Protein AF-A0A959Y2H8-F1 (afdb_monomer)

Radius of gyration: 14.92 Å; Cα contacts (8 Å, |Δi|>4): 40; chains: 1; bounding box: 37×28×37 Å

Structure (mmCIF, N/CA/C/O backbone):
data_AF-A0A959Y2H8-F1
#
_entry.id   AF-A0A959Y2H8-F1
#
loop_
_atom_site.group_PDB
_atom_site.id
_atom_site.type_symbol
_atom_site.label_atom_id
_atom_site.label_alt_id
_atom_site.label_comp_id
_atom_site.label_asym_id
_atom_site.label_entity_id
_atom_site.label_seq_id
_atom_site.pdbx_PDB_ins_code
_atom_site.Cartn_x
_atom_site.Cartn_y
_atom_site.Cartn_z
_atom_site.occupancy
_atom_site.B_iso_or_equiv
_atom_site.auth_seq_id
_atom_site.auth_comp_id
_atom_site.auth_asym_id
_atom_site.auth_atom_id
_atom_site.pdbx_PDB_model_num
ATOM 1 N N . ASP A 1 1 ? 10.444 -12.779 -9.329 1.00 75.06 1 ASP A N 1
ATOM 2 C CA . ASP A 1 1 ? 10.396 -12.741 -10.810 1.00 75.06 1 ASP A CA 1
ATOM 3 C C . ASP A 1 1 ? 11.781 -12.579 -11.466 1.00 75.06 1 ASP A C 1
ATOM 5 O O . ASP A 1 1 ? 11.841 -12.343 -12.665 1.00 75.06 1 ASP A O 1
ATOM 9 N N . GLY A 1 2 ? 12.899 -12.688 -10.729 1.00 90.00 2 GLY A N 1
ATOM 10 C CA . GLY A 1 2 ? 14.228 -12.439 -11.303 1.00 90.00 2 GLY A CA 1
ATOM 11 C C . GLY A 1 2 ? 14.480 -10.975 -11.693 1.00 90.00 2 GLY A C 1
ATOM 12 O O . GLY A 1 2 ? 15.377 -10.724 -12.488 1.00 90.00 2 GLY A O 1
ATOM 13 N N . GLY A 1 3 ? 13.690 -10.027 -11.169 1.00 88.44 3 GLY A N 1
ATOM 14 C CA . GLY A 1 3 ? 13.755 -8.611 -11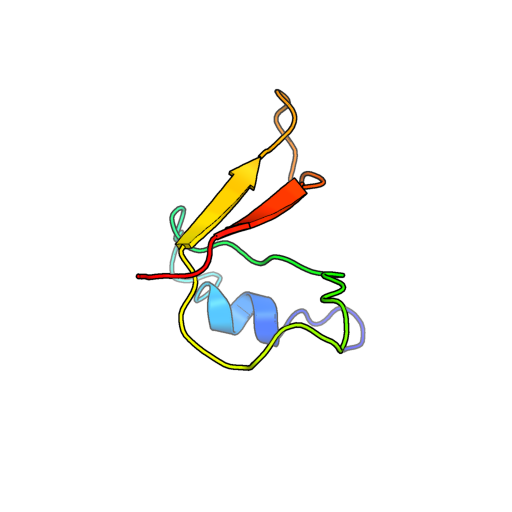.539 1.00 88.44 3 GLY A CA 1
ATOM 15 C C . GLY A 1 3 ? 12.979 -8.266 -12.813 1.00 88.44 3 GLY A C 1
ATOM 16 O O . GLY A 1 3 ? 13.150 -7.175 -13.344 1.00 88.44 3 GLY A O 1
ATOM 17 N N . ALA A 1 4 ? 12.147 -9.178 -13.325 1.00 92.88 4 ALA A N 1
ATOM 18 C CA . ALA A 1 4 ? 11.408 -8.966 -14.569 1.00 92.88 4 ALA A CA 1
ATOM 19 C C . ALA A 1 4 ? 10.273 -7.928 -14.462 1.00 92.88 4 ALA A C 1
ATOM 21 O O . ALA A 1 4 ? 9.857 -7.390 -15.486 1.00 92.88 4 ALA A O 1
ATOM 22 N N . LEU A 1 5 ? 9.744 -7.680 -13.256 1.00 91.81 5 LEU A N 1
ATOM 23 C CA . LEU A 1 5 ? 8.669 -6.726 -12.957 1.00 91.81 5 LEU A CA 1
ATOM 24 C C . LEU A 1 5 ? 7.424 -6.908 -13.839 1.00 91.81 5 LEU A C 1
ATOM 26 O O . LEU A 1 5 ? 6.714 -5.956 -14.146 1.00 91.81 5 LEU A O 1
ATOM 30 N N . ALA A 1 6 ? 7.138 -8.146 -14.257 1.00 93.62 6 ALA A N 1
ATOM 31 C CA . ALA A 1 6 ? 6.096 -8.432 -15.244 1.00 93.62 6 ALA A CA 1
ATOM 32 C C . ALA A 1 6 ? 4.698 -7.983 -14.783 1.00 93.62 6 ALA A C 1
ATOM 34 O O . ALA A 1 6 ? 3.925 -7.464 -15.586 1.00 93.62 6 ALA A O 1
ATOM 35 N N . ALA A 1 7 ? 4.388 -8.149 -13.491 1.00 93.25 7 ALA A N 1
ATOM 36 C CA . ALA A 1 7 ? 3.123 -7.701 -12.913 1.00 93.25 7 ALA A CA 1
ATOM 37 C C . ALA A 1 7 ? 3.025 -6.169 -12.886 1.00 93.25 7 ALA A C 1
ATOM 39 O O . ALA A 1 7 ? 2.010 -5.625 -13.312 1.00 93.25 7 ALA A O 1
ATOM 40 N N . HIS A 1 8 ? 4.088 -5.478 -12.461 1.00 92.19 8 HIS A N 1
ATOM 41 C CA . HIS A 1 8 ? 4.166 -4.016 -12.492 1.00 92.19 8 HIS A CA 1
ATOM 42 C C . HIS A 1 8 ? 4.004 -3.502 -13.931 1.00 92.19 8 HIS A C 1
ATOM 44 O O . HIS A 1 8 ? 3.126 -2.684 -14.194 1.00 92.19 8 HIS A O 1
ATOM 50 N N . HIS A 1 9 ? 4.753 -4.042 -14.898 1.00 92.06 9 HIS A N 1
ATOM 51 C CA . HIS A 1 9 ? 4.635 -3.632 -16.300 1.00 92.06 9 HIS A CA 1
ATOM 52 C C . HIS A 1 9 ? 3.223 -3.831 -16.859 1.00 92.06 9 HIS A C 1
ATOM 54 O O . HIS A 1 9 ? 2.693 -2.922 -17.492 1.00 92.06 9 HIS A O 1
ATOM 60 N N . ALA A 1 10 ? 2.585 -4.973 -16.586 1.00 92.75 10 ALA A N 1
ATOM 61 C CA . ALA A 1 10 ? 1.213 -5.223 -17.018 1.00 92.75 10 ALA A CA 1
ATOM 62 C C . ALA A 1 10 ? 0.195 -4.301 -16.320 1.00 92.75 10 ALA A C 1
ATOM 64 O O . ALA A 1 10 ? -0.747 -3.834 -16.959 1.00 92.75 10 ALA A O 1
ATOM 65 N N . PHE A 1 11 ? 0.381 -4.009 -15.028 1.00 92.81 11 PHE A N 1
ATOM 66 C CA . PHE A 1 11 ? -0.523 -3.159 -14.248 1.00 92.81 11 PHE A CA 1
ATOM 67 C C . PHE A 1 11 ? -0.542 -1.705 -14.739 1.00 92.81 11 PHE A C 1
ATOM 69 O O . PHE A 1 11 ? -1.616 -1.104 -14.818 1.00 92.81 11 PHE A O 1
ATOM 76 N N . TRP A 1 12 ? 0.615 -1.148 -15.107 1.00 91.88 12 TRP A N 1
ATOM 77 C CA . TRP A 1 12 ? 0.719 0.214 -15.652 1.00 91.88 12 TRP A CA 1
ATOM 78 C C . TRP A 1 12 ? 0.712 0.286 -17.184 1.00 91.88 12 TRP A C 1
ATOM 80 O O . TRP A 1 12 ? 0.770 1.388 -17.721 1.00 91.88 12 TRP A O 1
ATOM 90 N N . ASP A 1 13 ? 0.626 -0.849 -17.888 1.00 92.19 13 ASP A N 1
ATOM 91 C CA . ASP A 1 13 ? 0.814 -0.922 -19.347 1.00 92.19 13 ASP A CA 1
ATOM 92 C C . ASP A 1 13 ? 2.132 -0.248 -19.791 1.00 92.19 13 ASP A C 1
ATOM 94 O O . ASP A 1 13 ? 2.205 0.520 -20.751 1.00 92.19 13 ASP A O 1
ATOM 98 N N . HIS A 1 14 ? 3.207 -0.506 -19.043 1.00 89.62 14 HIS A N 1
ATOM 99 C CA . HIS A 1 14 ? 4.538 0.002 -19.361 1.00 89.62 14 HIS A CA 1
ATOM 100 C C . HIS A 1 14 ? 5.145 -0.795 -20.532 1.00 89.62 14 HIS A C 1
ATOM 102 O O . HIS A 1 14 ? 5.102 -2.028 -20.502 1.00 89.62 14 HIS A O 1
ATOM 108 N N . PRO A 1 15 ? 5.767 -0.143 -21.537 1.00 91.75 15 PRO A N 1
ATOM 109 C CA . PRO A 1 15 ? 6.069 1.292 -21.637 1.00 91.75 15 PRO A CA 1
ATOM 110 C C . PRO A 1 15 ? 5.042 2.117 -22.434 1.00 91.75 15 PRO A C 1
ATOM 112 O O . PRO A 1 15 ? 5.317 3.270 -22.760 1.00 91.75 15 PRO A O 1
ATOM 115 N N . ASN A 1 16 ? 3.895 1.540 -22.793 1.00 92.56 16 ASN A N 1
ATOM 116 C CA . ASN A 1 16 ? 2.943 2.145 -23.727 1.00 92.56 16 ASN A CA 1
ATOM 117 C C . ASN A 1 16 ? 2.182 3.330 -23.115 1.00 92.56 16 ASN A C 1
ATOM 119 O O . ASN A 1 16 ? 1.914 4.310 -23.811 1.00 92.56 16 ASN A O 1
ATOM 123 N N . THR A 1 17 ? 1.856 3.251 -21.822 1.00 88.50 17 THR A N 1
ATOM 124 C CA . THR A 1 17 ? 1.059 4.256 -21.111 1.00 88.50 17 THR A CA 1
ATOM 125 C C . THR A 1 17 ? 1.819 4.817 -19.905 1.00 88.50 17 THR A C 1
ATOM 127 O O . THR A 1 17 ? 2.499 4.096 -19.179 1.00 88.50 17 THR A O 1
ATOM 130 N N . VAL A 1 18 ? 1.680 6.127 -19.662 1.00 76.94 18 VAL A N 1
ATOM 131 C CA . VAL A 1 18 ? 2.106 6.776 -18.410 1.00 76.94 18 VAL A CA 1
ATOM 132 C C . VAL A 1 18 ? 0.857 7.087 -17.587 1.00 76.94 18 VAL A C 1
ATOM 134 O O . VAL A 1 18 ? 0.277 8.169 -17.690 1.00 76.94 18 VAL A O 1
ATOM 137 N N . ASP A 1 19 ? 0.400 6.108 -16.805 1.00 81.00 19 ASP A N 1
ATOM 138 C CA . ASP A 1 19 ? -0.739 6.272 -15.898 1.00 81.00 19 ASP A CA 1
ATOM 139 C C . ASP A 1 19 ? -0.257 6.771 -14.527 1.00 81.00 19 ASP A C 1
ATOM 141 O O . ASP A 1 19 ? 0.342 6.028 -13.753 1.00 81.00 19 ASP A O 1
ATOM 145 N N . LEU A 1 20 ? -0.539 8.044 -14.232 1.00 82.69 20 LEU A N 1
ATOM 146 C CA . LEU A 1 20 ? -0.189 8.698 -12.964 1.00 82.69 20 LEU A CA 1
ATOM 147 C C . LEU A 1 20 ? -1.266 8.553 -11.874 1.00 82.69 20 LEU A C 1
ATOM 149 O O . LEU A 1 20 ? -1.128 9.128 -10.797 1.00 82.69 20 LEU A O 1
ATOM 153 N N . LYS A 1 21 ? -2.370 7.851 -12.153 1.00 89.12 21 LYS A N 1
ATOM 154 C CA . 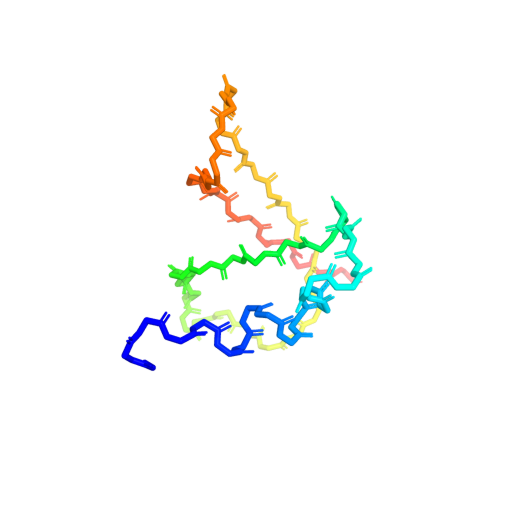LYS A 1 21 ? -3.494 7.673 -11.220 1.00 89.12 21 LYS A CA 1
ATOM 155 C C . LYS A 1 21 ? -3.492 6.301 -10.555 1.00 89.12 21 LYS A C 1
ATOM 157 O O . LYS A 1 21 ? -4.084 6.149 -9.491 1.00 89.12 21 LYS 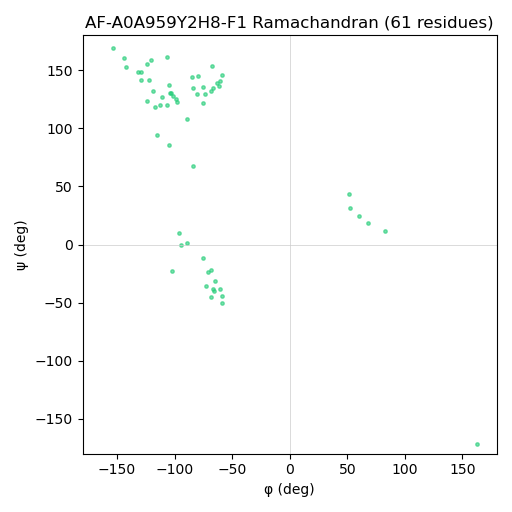A O 1
ATOM 162 N N . ARG A 1 22 ? -2.854 5.306 -11.173 1.00 90.75 22 ARG A N 1
ATOM 163 C CA . ARG A 1 22 ? -2.688 3.966 -10.600 1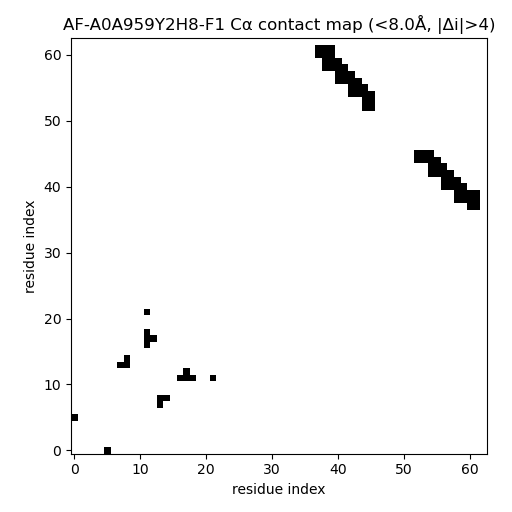.00 90.75 22 ARG A CA 1
ATOM 164 C C . ARG A 1 22 ? -1.534 3.938 -9.609 1.00 90.75 22 ARG A C 1
ATOM 166 O O . ARG A 1 22 ? -0.415 4.321 -9.943 1.00 90.75 22 ARG A O 1
ATOM 173 N N . THR A 1 23 ? -1.795 3.410 -8.422 1.00 92.31 23 THR A N 1
ATOM 174 C CA . THR A 1 23 ? -0.796 3.197 -7.374 1.00 92.31 23 THR A CA 1
ATOM 175 C C . THR A 1 23 ? -0.786 1.730 -6.953 1.00 92.31 23 THR A C 1
ATOM 177 O O . THR A 1 23 ? -1.777 1.019 -7.119 1.00 92.31 23 THR A O 1
ATOM 180 N N . VAL A 1 24 ? 0.343 1.272 -6.411 1.00 94.19 24 VAL A N 1
ATOM 181 C CA . VAL A 1 24 ? 0.463 -0.035 -5.756 1.00 94.19 24 VAL A CA 1
ATOM 182 C C . VAL A 1 24 ? 0.849 0.209 -4.302 1.00 94.19 24 VAL A C 1
ATOM 184 O O . VAL A 1 24 ? 1.758 0.985 -4.014 1.00 94.19 24 VAL A O 1
ATOM 187 N N . THR A 1 25 ? 0.148 -0.449 -3.381 1.00 95.00 25 THR A N 1
ATOM 188 C CA . THR A 1 25 ? 0.529 -0.530 -1.968 1.00 95.00 25 THR A CA 1
ATOM 189 C C . THR A 1 25 ? 1.041 -1.937 -1.699 1.00 95.00 25 THR A C 1
ATOM 191 O O . THR A 1 25 ? 0.312 -2.910 -1.875 1.00 95.00 25 THR A O 1
ATOM 194 N N . GLU A 1 26 ? 2.293 -2.046 -1.272 1.00 95.19 26 GLU A N 1
ATOM 195 C CA . GLU A 1 26 ? 2.930 -3.316 -0.922 1.00 95.19 26 GLU A CA 1
ATOM 196 C C . GLU A 1 26 ? 3.083 -3.425 0.600 1.00 95.19 26 GLU A C 1
ATOM 198 O O . GLU A 1 26 ? 3.035 -2.423 1.314 1.00 95.19 26 GLU A O 1
ATOM 203 N N . LEU A 1 27 ? 3.278 -4.651 1.099 1.00 95.75 27 LEU A N 1
ATOM 204 C CA . LEU A 1 27 ? 3.575 -4.925 2.515 1.00 95.75 27 LEU A CA 1
ATOM 205 C C . LEU A 1 27 ? 2.494 -4.454 3.507 1.00 95.75 27 LEU A C 1
ATOM 207 O O . LEU A 1 27 ? 2.779 -4.238 4.685 1.00 95.75 27 LEU A O 1
ATOM 211 N N . ILE A 1 28 ? 1.245 -4.323 3.058 1.00 95.19 28 ILE A N 1
ATOM 212 C CA . ILE A 1 28 ? 0.119 -4.067 3.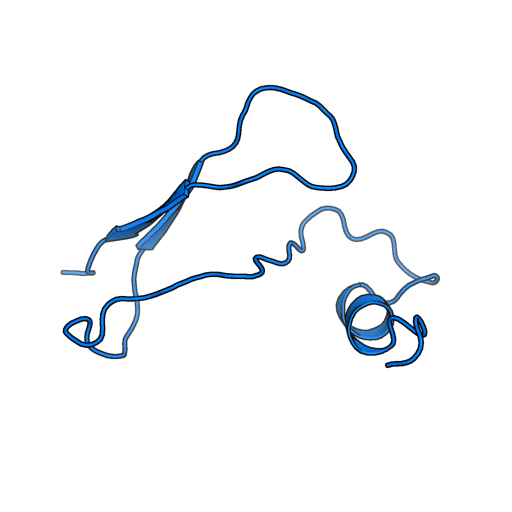954 1.00 95.19 28 ILE A CA 1
ATOM 213 C C . ILE A 1 28 ? -0.131 -5.281 4.861 1.00 95.19 28 ILE A C 1
ATOM 215 O O . ILE A 1 28 ? -0.176 -6.423 4.403 1.00 95.19 28 ILE A O 1
ATOM 219 N N . GLN A 1 29 ? -0.334 -5.025 6.152 1.00 94.50 29 GLN A N 1
ATOM 220 C CA . GLN A 1 29 ? -0.803 -6.013 7.118 1.00 94.50 29 GLN A CA 1
ATOM 221 C C . GLN A 1 29 ? -2.160 -5.565 7.659 1.00 94.50 29 GLN A C 1
ATOM 223 O O . GLN A 1 29 ? -2.260 -4.524 8.305 1.00 94.50 29 GLN A O 1
ATOM 228 N N . VAL A 1 30 ? -3.189 -6.378 7.434 1.00 94.56 30 VAL A N 1
ATOM 229 C CA . VAL A 1 30 ? -4.528 -6.167 7.996 1.00 94.56 30 VAL A CA 1
ATOM 230 C C . VAL A 1 30 ? -4.722 -7.133 9.176 1.00 94.56 30 VAL A C 1
ATOM 232 O O . VAL A 1 30 ? -4.405 -8.319 9.033 1.00 94.56 30 VAL A O 1
ATOM 235 N N . PRO A 1 31 ? -5.176 -6.663 10.355 1.00 95.62 31 PRO A N 1
ATOM 236 C CA . PRO A 1 31 ? -5.496 -7.542 11.480 1.00 95.62 31 PRO A CA 1
ATOM 237 C C . PRO A 1 31 ? -6.571 -8.575 11.110 1.00 95.62 31 PRO A C 1
ATOM 239 O O . PRO A 1 31 ? -7.469 -8.287 10.325 1.00 95.62 31 PRO A O 1
ATOM 242 N N . ARG A 1 32 ? -6.492 -9.785 11.678 1.00 96.56 32 ARG A N 1
ATOM 243 C CA . ARG A 1 32 ? -7.386 -10.907 11.315 1.00 96.56 32 ARG A CA 1
ATOM 244 C C . ARG A 1 32 ? -8.835 -10.699 11.747 1.00 96.56 32 ARG A C 1
ATOM 246 O O . ARG A 1 32 ? -9.724 -11.365 11.237 1.00 96.56 32 ARG A O 1
ATOM 253 N N . GLU A 1 33 ? -9.052 -9.838 12.728 1.00 96.19 33 GLU A N 1
ATOM 254 C CA . GLU A 1 33 ? -10.360 -9.461 13.253 1.00 96.19 33 GLU A CA 1
ATOM 255 C C . GLU A 1 33 ? -11.135 -8.508 12.330 1.00 96.19 33 GLU A C 1
ATOM 257 O O . GLU A 1 33 ? -12.326 -8.290 12.551 1.00 96.19 33 GLU A O 1
ATOM 262 N N . VAL A 1 34 ? -10.484 -7.942 11.307 1.00 95.62 34 VAL A N 1
ATOM 263 C CA . VAL A 1 34 ? -11.154 -7.141 10.278 1.00 95.62 34 VAL A CA 1
ATOM 264 C C . VAL A 1 34 ? -11.941 -8.080 9.363 1.00 95.62 34 VAL A C 1
ATOM 266 O O . VAL A 1 34 ? -11.408 -9.077 8.883 1.00 95.62 34 VAL A O 1
ATOM 269 N N . VAL A 1 35 ? -13.218 -7.769 9.147 1.00 95.81 35 VAL A N 1
ATOM 270 C CA . VAL A 1 35 ? -14.125 -8.565 8.309 1.00 95.81 35 VAL A CA 1
ATOM 271 C C . VAL A 1 35 ? -13.960 -8.157 6.846 1.00 95.81 35 VAL A C 1
ATOM 273 O O . VAL A 1 35 ? -13.775 -6.981 6.550 1.00 95.81 35 VAL A O 1
ATOM 276 N N . ASP A 1 36 ? -14.059 -9.111 5.924 1.00 96.25 36 ASP A N 1
ATOM 277 C CA . ASP A 1 36 ? -14.066 -8.810 4.492 1.00 96.25 36 ASP A CA 1
ATOM 278 C C . ASP A 1 36 ? -15.271 -7.927 4.120 1.00 96.25 36 ASP A C 1
ATOM 280 O O . ASP A 1 36 ? -16.402 -8.179 4.542 1.00 96.25 36 ASP A O 1
ATOM 284 N N . GLY A 1 37 ? -15.041 -6.906 3.297 1.00 95.44 37 GLY A N 1
ATOM 285 C CA . GLY A 1 37 ? -16.085 -5.991 2.848 1.00 95.44 37 GLY A CA 1
ATOM 286 C C . GLY A 1 37 ? -15.527 -4.691 2.283 1.00 95.44 37 GLY A C 1
ATOM 287 O O . GLY A 1 37 ? -14.316 -4.538 2.109 1.00 95.44 37 GLY A O 1
ATOM 288 N N . ASP A 1 38 ? -16.429 -3.753 2.012 1.00 96.94 38 ASP A N 1
ATOM 289 C CA . ASP A 1 38 ? -16.068 -2.427 1.530 1.00 96.94 38 ASP A CA 1
ATOM 290 C C . ASP A 1 38 ? -15.718 -1.498 2.700 1.00 96.94 38 ASP A C 1
ATOM 292 O O . ASP A 1 38 ? -16.433 -1.410 3.701 1.00 96.94 38 ASP A O 1
ATOM 296 N N . TYR A 1 39 ? -14.617 -0.768 2.538 1.00 97.38 39 TYR A N 1
ATOM 297 C CA . TYR A 1 39 ? -14.118 0.223 3.485 1.00 97.38 39 TYR A CA 1
ATOM 298 C C . TYR A 1 39 ? -13.784 1.510 2.739 1.00 97.38 39 TYR A C 1
ATOM 300 O O . TYR A 1 39 ? -13.316 1.480 1.599 1.00 97.38 39 TYR A O 1
ATOM 308 N N . LEU A 1 40 ? -13.947 2.653 3.403 1.00 97.81 40 LEU A N 1
ATOM 309 C CA . LEU A 1 40 ? -13.307 3.876 2.936 1.00 97.81 40 LEU A CA 1
ATOM 310 C C . LEU A 1 40 ? -11.816 3.802 3.294 1.00 97.81 40 LEU A C 1
ATOM 312 O O . LEU A 1 40 ? -11.460 3.669 4.466 1.00 97.81 40 LEU A O 1
ATOM 316 N N . LEU A 1 41 ? -10.959 3.898 2.278 1.00 96.06 41 LEU A N 1
ATOM 317 C CA . LEU A 1 41 ? -9.506 3.910 2.420 1.00 96.06 41 LEU A CA 1
ATOM 318 C C . LEU A 1 41 ? -8.977 5.348 2.397 1.00 96.06 41 LEU A C 1
ATOM 320 O O . LEU A 1 41 ? -9.132 6.059 1.404 1.00 96.06 41 LEU A O 1
ATOM 324 N N . GLU A 1 42 ? -8.278 5.740 3.458 1.00 97.38 42 GLU A N 1
ATOM 325 C CA . GLU A 1 42 ? -7.422 6.927 3.481 1.00 97.38 42 GLU A CA 1
ATOM 326 C C . GLU A 1 42 ? -5.950 6.502 3.392 1.00 97.38 42 GLU A C 1
ATOM 328 O O . GLU A 1 42 ? -5.492 5.640 4.146 1.00 97.38 42 GLU A O 1
ATOM 333 N N . LEU A 1 43 ? -5.193 7.122 2.482 1.00 95.94 43 LEU A N 1
ATOM 334 C CA . LEU A 1 43 ? -3.751 6.923 2.350 1.00 95.94 43 LEU A CA 1
ATOM 335 C C . LEU A 1 43 ? -3.009 8.200 2.738 1.00 95.94 43 LEU A C 1
ATOM 337 O O . LEU A 1 43 ? -3.175 9.244 2.109 1.00 95.94 43 LEU A O 1
ATOM 341 N N . GLN A 1 44 ? -2.157 8.096 3.753 1.00 96.62 44 GLN A N 1
ATOM 342 C CA . GLN A 1 44 ? -1.296 9.190 4.197 1.00 96.62 44 GLN A CA 1
ATOM 343 C C . GLN A 1 44 ? 0.142 8.947 3.741 1.00 96.62 44 GLN A C 1
ATOM 345 O O . GLN A 1 44 ? 0.650 7.830 3.873 1.00 96.62 44 GLN A O 1
ATOM 350 N N . PHE A 1 45 ? 0.804 10.000 3.257 1.00 95.31 45 PHE A N 1
ATOM 351 C CA . PHE A 1 45 ? 2.169 9.953 2.732 1.00 95.31 45 PHE A CA 1
ATOM 352 C C . PHE A 1 45 ? 3.047 11.043 3.362 1.00 95.31 45 PHE A C 1
ATOM 354 O O . PHE A 1 45 ? 2.549 12.128 3.681 1.00 95.31 45 PHE A O 1
ATOM 361 N N . PRO A 1 46 ? 4.355 10.798 3.528 1.00 96.00 46 PRO A N 1
ATOM 362 C CA . PRO A 1 46 ? 5.306 11.834 3.906 1.00 96.00 46 PRO A CA 1
ATOM 363 C C . PRO A 1 46 ? 5.477 12.878 2.791 1.00 96.00 46 PRO A C 1
ATOM 365 O O . PRO A 1 46 ? 5.311 12.592 1.607 1.00 96.00 46 PRO A O 1
ATOM 368 N N . HIS A 1 47 ? 5.850 14.102 3.170 1.00 94.94 47 HIS A N 1
ATOM 369 C CA . HIS A 1 47 ? 6.018 15.220 2.239 1.00 94.94 47 HIS A CA 1
ATOM 370 C C . HIS A 1 47 ? 7.408 15.216 1.575 1.00 94.94 47 HIS A C 1
ATOM 372 O O . HIS A 1 47 ? 8.241 16.082 1.843 1.00 94.94 47 HIS A O 1
ATOM 378 N N . PHE A 1 48 ? 7.676 14.221 0.729 1.00 94.06 48 PHE A N 1
ATOM 379 C CA . PHE A 1 48 ? 8.860 14.182 -0.132 1.00 94.06 48 PHE A CA 1
ATOM 380 C C . PHE A 1 48 ? 8.540 13.552 -1.490 1.00 94.06 48 PHE A C 1
ATOM 382 O O . PHE A 1 48 ? 7.555 12.832 -1.636 1.00 94.06 48 PHE A O 1
ATOM 389 N N . MET A 1 49 ? 9.393 13.812 -2.483 1.00 92.44 49 MET A N 1
ATOM 390 C CA . MET A 1 49 ? 9.315 13.164 -3.793 1.00 92.44 49 MET A CA 1
ATOM 391 C C . MET A 1 49 ? 10.307 12.009 -3.858 1.00 92.44 49 MET A C 1
ATOM 393 O O . MET A 1 49 ? 11.495 12.204 -3.611 1.00 92.44 49 MET A O 1
ATOM 397 N N . ASN A 1 50 ? 9.812 10.823 -4.193 1.00 93.69 50 ASN A N 1
ATOM 398 C CA . ASN A 1 50 ? 10.613 9.628 -4.412 1.00 93.69 50 ASN A CA 1
ATOM 399 C C . ASN A 1 50 ? 9.874 8.677 -5.373 1.00 93.69 50 ASN A C 1
ATOM 401 O O . ASN A 1 50 ? 8.697 8.897 -5.659 1.00 93.69 50 ASN A O 1
ATOM 405 N N . ASP A 1 51 ? 10.546 7.632 -5.857 1.00 91.06 51 ASP A N 1
ATOM 406 C CA . ASP A 1 51 ? 9.940 6.568 -6.673 1.00 91.06 51 ASP A CA 1
ATOM 407 C C . ASP A 1 51 ? 8.891 5.747 -5.898 1.00 91.06 51 ASP A C 1
ATOM 409 O O . ASP A 1 51 ? 7.891 5.316 -6.469 1.00 91.06 51 ASP A O 1
ATOM 413 N N . ALA A 1 52 ? 9.085 5.603 -4.584 1.00 93.69 52 ALA A N 1
ATOM 414 C CA . ALA A 1 52 ? 8.116 5.059 -3.638 1.00 93.69 52 ALA A CA 1
ATOM 415 C C . ALA A 1 52 ? 8.156 5.805 -2.294 1.00 93.69 52 ALA A C 1
ATOM 417 O O . ALA A 1 52 ? 9.196 6.317 -1.871 1.00 93.69 52 ALA A O 1
ATOM 418 N N . ALA A 1 53 ? 7.031 5.830 -1.579 1.00 95.50 53 ALA A N 1
ATOM 419 C CA . ALA A 1 53 ? 6.940 6.403 -0.239 1.00 95.50 53 ALA A 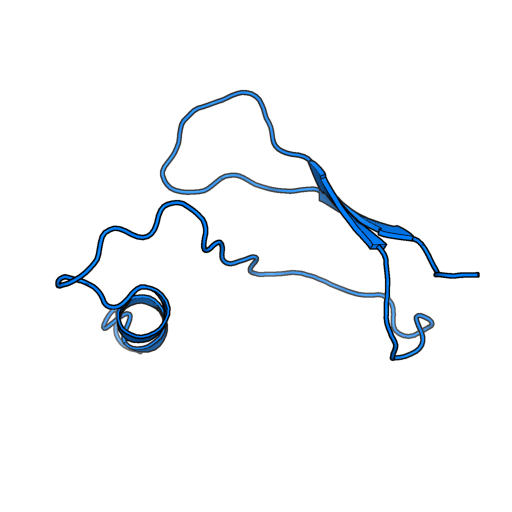CA 1
ATOM 420 C C . ALA A 1 53 ? 6.273 5.409 0.725 1.00 95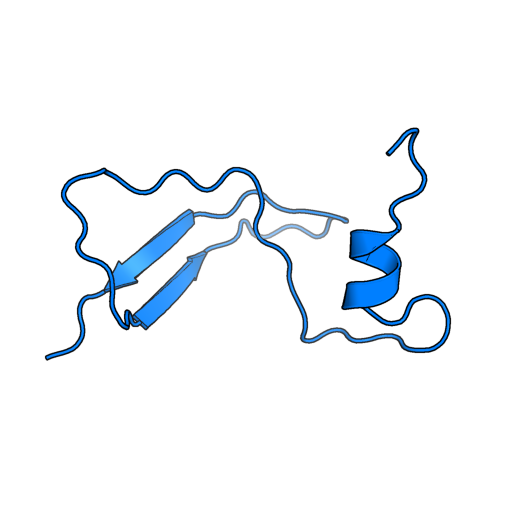.50 53 ALA A C 1
ATOM 422 O O . ALA A 1 53 ? 5.308 4.744 0.336 1.00 95.50 53 ALA A O 1
ATOM 423 N N . PRO A 1 54 ? 6.735 5.312 1.988 1.00 95.81 54 PRO A N 1
ATOM 424 C CA . PRO A 1 54 ? 5.981 4.600 3.006 1.00 95.81 54 PRO A CA 1
ATOM 425 C C . PRO A 1 54 ? 4.622 5.284 3.167 1.00 95.81 54 PRO A C 1
ATOM 427 O O . PRO A 1 54 ? 4.527 6.512 3.132 1.00 95.81 54 PRO A O 1
ATOM 430 N N . SER A 1 55 ? 3.574 4.491 3.349 1.00 95.94 55 SER A N 1
ATOM 431 C CA . SER A 1 55 ? 2.225 5.005 3.562 1.00 95.94 55 SER A CA 1
ATOM 432 C C . SER A 1 55 ? 1.669 4.531 4.895 1.00 95.94 55 SER A C 1
ATOM 434 O O . SER A 1 55 ? 2.123 3.532 5.459 1.00 95.94 55 SER A O 1
ATOM 436 N N . ARG A 1 56 ? 0.672 5.256 5.402 1.00 96.88 56 ARG A N 1
ATOM 437 C CA . ARG A 1 56 ? -0.164 4.817 6.521 1.00 96.88 56 ARG A CA 1
ATOM 438 C C . ARG A 1 56 ? -1.600 4.639 6.017 1.00 96.88 56 ARG A C 1
ATOM 440 O O . ARG A 1 56 ? -2.330 5.628 5.969 1.00 96.88 56 ARG A O 1
ATOM 447 N N . PRO A 1 57 ? -1.993 3.417 5.615 1.00 96.31 57 PRO A N 1
ATOM 448 C CA . PRO A 1 57 ? -3.372 3.108 5.264 1.00 96.31 57 PRO A CA 1
ATOM 449 C C . PRO A 1 57 ? -4.266 3.150 6.504 1.00 96.31 57 PRO A C 1
ATOM 451 O O . PRO A 1 57 ? -3.933 2.553 7.531 1.00 96.31 57 PRO A O 1
ATOM 454 N N . VAL A 1 58 ? -5.404 3.831 6.408 1.00 96.75 58 VAL A N 1
ATOM 455 C CA . VAL A 1 58 ? -6.452 3.830 7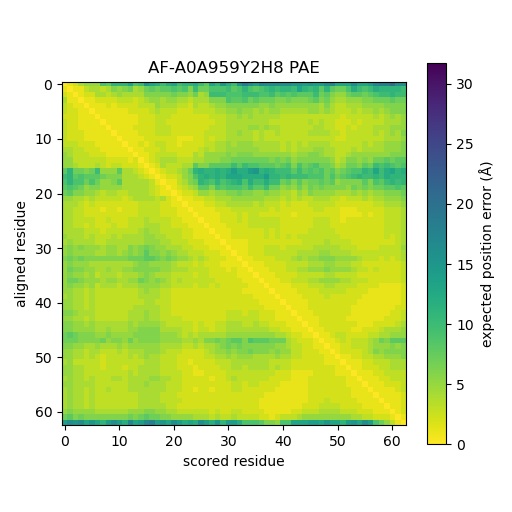.434 1.00 96.75 58 VAL A CA 1
ATOM 456 C C . VAL A 1 58 ? -7.755 3.381 6.782 1.00 96.75 58 VAL A C 1
ATOM 458 O O . VAL A 1 58 ? -8.182 3.958 5.784 1.00 96.75 58 VAL A O 1
ATOM 461 N N . LEU A 1 59 ? -8.361 2.327 7.331 1.00 95.81 59 LEU A N 1
ATOM 462 C CA . LEU A 1 59 ? -9.640 1.789 6.871 1.00 95.81 59 LEU A CA 1
ATOM 463 C C . LEU A 1 59 ? -10.762 2.260 7.797 1.00 95.81 59 LEU A C 1
ATOM 465 O O . LEU A 1 59 ? -10.692 2.062 9.011 1.00 95.81 59 LEU A O 1
ATOM 469 N N . TYR A 1 60 ? -11.811 2.834 7.216 1.00 96.81 60 TYR A N 1
ATOM 470 C CA . TYR A 1 60 ? -13.037 3.216 7.912 1.00 96.81 60 TYR A CA 1
ATOM 471 C C . TYR A 1 60 ? -14.181 2.314 7.455 1.00 96.81 60 TYR A C 1
ATOM 473 O O . TYR A 1 60 ? -14.424 2.182 6.254 1.00 96.81 60 TYR A O 1
ATOM 481 N N . ALA A 1 61 ? -14.876 1.687 8.406 1.00 95.56 61 ALA A N 1
ATOM 482 C CA . ALA A 1 61 ? -16.058 0.887 8.101 1.00 95.56 61 ALA A CA 1
ATOM 483 C C . ALA A 1 61 ? -17.163 1.775 7.511 1.00 95.56 61 ALA A C 1
ATOM 485 O O . ALA A 1 61 ? -17.375 2.901 7.971 1.00 95.56 61 ALA A O 1
ATOM 486 N N . LEU A 1 62 ? -17.855 1.262 6.497 1.00 95.38 62 LEU A N 1
ATOM 487 C CA . LEU A 1 62 ? -19.029 1.915 5.925 1.00 95.38 62 LEU A CA 1
ATOM 488 C C . LEU A 1 62 ? -20.260 1.644 6.815 1.00 95.38 62 LEU A C 1
ATOM 490 O O . LEU A 1 62 ? -20.345 0.582 7.434 1.00 95.38 62 LEU A O 1
ATOM 494 N N . ILE A 1 63 ? -21.166 2.626 6.920 1.00 85.94 63 ILE A N 1
ATOM 495 C CA . ILE A 1 63 ? -22.416 2.559 7.712 1.00 85.94 63 ILE A CA 1
ATOM 496 C C . ILE A 1 63 ? -23.538 1.951 6.873 1.00 85.94 63 ILE A C 1
ATOM 498 O O . ILE A 1 63 ? -23.667 2.375 5.702 1.00 85.94 63 ILE A O 1
#

Secondary structure (DSSP, 8-state):
-TT--HHHHHHHTTTT---SS-----S----TTSPSS-EEEEEE--SS--SS---EEEEEE--

pLDDT: mean 93.11, std 4.52, range [75.06, 97.81]

Foldseek 3Di:
DVPPCVVVCVQQVPPPHDDPPDDDDPPDDDDPPDDDDDWDWDWDFDPDDDPDTDIDIDTHDDD

Mean predicted aligned error: 3.85 Å

Sequence (63 aa):
DGGALAAHHAFWDHPNTVDLKRTVTELIQVPREVVDGDYLLELQFPHFMNDAAPSRPVLYALI

Solvent-accessible surface area (backbone atoms only — not comparable to full-atom values): 4591 Å² total; per-r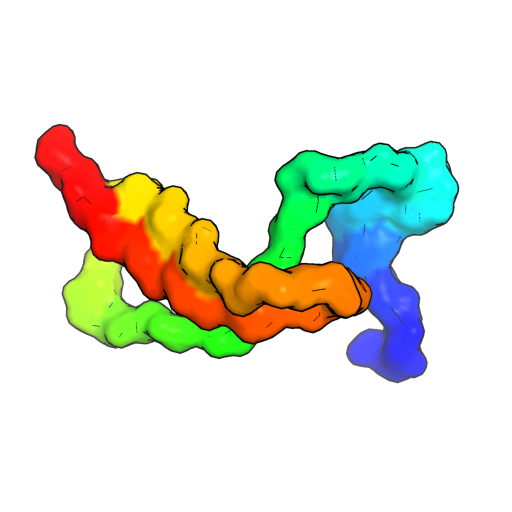esidue (Å²): 120,93,83,63,51,62,66,60,32,63,73,47,42,54,90,83,46,89,62,87,82,72,84,86,86,76,91,80,83,77,68,86,86,63,75,92,77,78,57,52,77,44,80,44,70,70,99,72,91,67,98,72,75,75,68,52,80,44,81,40,81,68,133